Protein AF-X1CX81-F1 (afdb_monomer)

Mean predicted aligned error: 13.83 Å

Nearest PDB structures (foldseek):
  4rod-assembly1_A  TM=8.300E-01  e=5.927E-02  Homo sapiens
  2pk9-assembly1_B  TM=4.198E-01  e=5.323E-02  Saccharomyces cerevisiae
  4krd-assembly1_B  TM=4.961E-01  e=1.191E-01  Saccharomyces cerevisiae S288C
  2pk9-assembly3_D  TM=4.466E-01  e=1.644E-01  Saccharomyces cerevisiae
  2pmi-assembly2_D  TM=3.539E-01  e=8.179E-02  Saccharomyces cerevisiae

Organism: NCBI:txid412755

Secondary structure (DSSP, 8-state):
--------HHHHHHHHHTTSSHHHHHHHHHHHHSTT-TTHHHHHHHHHHHHHHHHHH-HHHHTTS-HHHHHHHHHHHHHHTSTT----HHHHHHHTT--HHHHHHHHHHHHHHHT--PPP-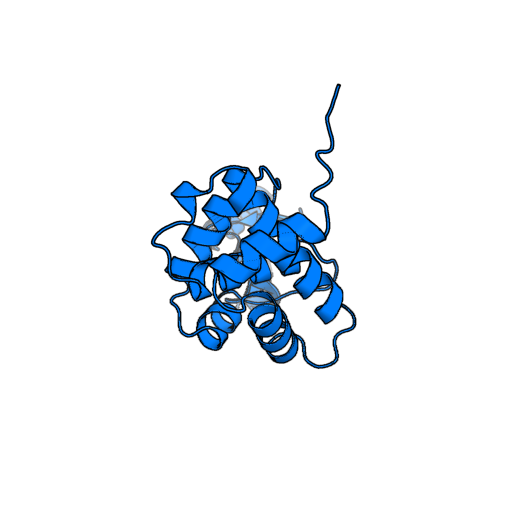--S---EE-TTT--EESSHHHHHHHHHHTT----S-EEEEEE-TTS-EEEEEE-

Sequence (175 aa):
MNGDNKVSGEEVGECLLRLRNPLEKIRETVKILLPGHDAADRVSERAAKLIAKAYEKDRLALVGRKTSGIIASAIYLAARMEEGVSISQAKVAEALGITVVTLRTGARQINEMLGLGIPKFSDRRERYVCPFCGEAFTALDDLQIHLWRKKIKYASTLRVWMFNADGVLVNEEII

InterPro domains:
  IPR013150 Transcription factor TFIIB, cyclin-like domain [PF00382] (41-106)
  IPR023486 Transcription factor TFIIB, conserved site [PS00782] (64-79)
  IPR036915 Cyclin-like superfamily [SSF47954] (40-119)

Radius of gyration: 19.52 Å; Cα contacts (8 Å, |Δi|>4): 225; chains: 1; bounding box: 31×38×60 Å

Foldseek 3Di:
DDPPVPCDPVLLVVLCVVLPNLLVVLLVLLCVQQPPDPCSVQLSVQLSVLSSVLCVLPVPVCPPDDSLLSSLLSSQVSQLPDPPGFGFLVSSCVSSVHDSVSSLVNNVCSCVSVVVVRPRPPPCAQFWAAPPPRDTGRDVVVSVVVCVVVVNDDDQWDFTQGQPPRRDTDTDTDD

pLDDT: mean 73.39, std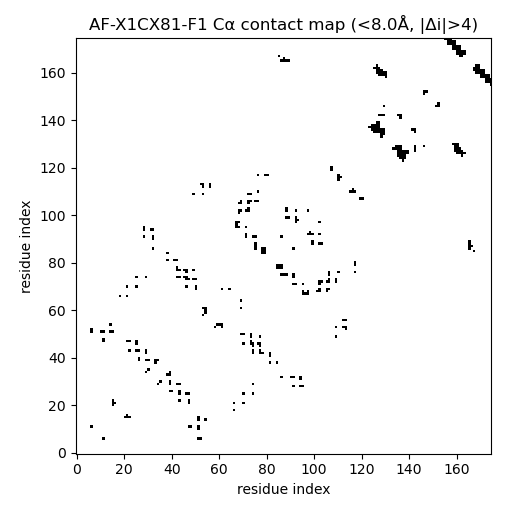 17.22, range [32.34, 95.19]

Solvent-accessible surface area (backbone atoms only — not comparable to full-atom values): 10108 Å² total; per-residue (Å²): 136,84,80,79,77,74,79,48,78,65,60,43,47,57,56,34,60,76,56,66,60,46,64,63,51,40,44,54,52,34,43,72,77,35,69,92,43,88,56,32,64,59,28,32,53,43,14,52,51,49,51,34,55,43,41,72,75,41,49,69,84,55,58,94,56,60,60,53,35,55,49,37,12,25,40,52,54,25,31,69,73,39,86,98,47,83,76,36,61,61,61,45,16,59,78,53,77,51,51,52,65,51,26,49,56,39,31,51,48,51,37,62,73,68,62,67,76,67,75,71,77,68,77,90,37,61,40,35,32,41,86,87,80,66,54,71,20,58,44,69,65,58,46,51,53,51,38,54,74,68,68,55,82,74,63,85,61,48,72,33,47,24,43,48,102,63,67,48,85,40,84,47,76,50,115

Structure (mmCIF, N/CA/C/O backbone):
data_AF-X1CX81-F1
#
_entry.id   AF-X1CX81-F1
#
loop_
_atom_site.group_PDB
_atom_site.id
_atom_site.type_symbol
_atom_site.label_atom_id
_atom_site.label_alt_id
_atom_site.label_comp_id
_atom_site.label_asym_id
_atom_site.label_entity_id
_atom_site.label_seq_id
_atom_site.pdbx_PDB_ins_code
_atom_site.Cartn_x
_atom_site.Cartn_y
_atom_site.Cartn_z
_atom_site.occupancy
_atom_site.B_iso_or_equiv
_atom_site.auth_seq_id
_atom_site.auth_comp_id
_atom_site.auth_asym_id
_atom_site.auth_atom_id
_atom_site.pdbx_PDB_model_num
ATOM 1 N N . MET A 1 1 ? -9.149 21.796 -20.596 1.00 33.12 1 MET A N 1
ATOM 2 C CA . MET A 1 1 ? -9.137 20.610 -21.477 1.00 33.12 1 MET A CA 1
ATOM 3 C C . MET A 1 1 ? -8.396 19.507 -20.732 1.00 33.12 1 MET A C 1
ATOM 5 O O . MET A 1 1 ? -7.190 19.396 -20.879 1.00 33.12 1 MET A O 1
ATOM 9 N N . ASN A 1 2 ? -9.080 18.781 -19.843 1.00 32.34 2 ASN A N 1
ATOM 10 C CA . ASN A 1 2 ? -8.468 17.672 -19.109 1.00 32.34 2 ASN A CA 1
ATOM 11 C C . ASN A 1 2 ? -8.749 16.396 -19.893 1.00 32.34 2 ASN A C 1
ATOM 13 O O . ASN A 1 2 ? -9.877 15.914 -19.914 1.00 32.34 2 ASN A O 1
ATOM 17 N N . GLY A 1 3 ? -7.731 15.923 -20.607 1.00 35.69 3 GLY A N 1
ATOM 18 C CA . GLY A 1 3 ? -7.760 14.625 -21.258 1.00 35.69 3 GLY A CA 1
ATOM 19 C C . GLY A 1 3 ? -7.667 13.540 -20.196 1.00 35.69 3 GLY A C 1
ATOM 20 O O . GLY A 1 3 ? -6.570 13.191 -19.765 1.00 35.69 3 GLY A O 1
ATOM 21 N N . ASP A 1 4 ? -8.816 13.014 -19.780 1.00 40.69 4 ASP A N 1
ATOM 22 C CA . ASP A 1 4 ? -8.906 11.671 -19.222 1.00 40.69 4 ASP A CA 1
ATOM 23 C C . ASP A 1 4 ? -8.431 10.696 -20.302 1.00 40.69 4 ASP A C 1
ATOM 25 O O . ASP A 1 4 ? -9.207 10.228 -21.137 1.00 40.69 4 ASP A O 1
ATOM 29 N N . ASN A 1 5 ? -7.119 10.447 -20.329 1.00 44.50 5 ASN A N 1
ATOM 30 C CA . ASN A 1 5 ? -6.526 9.449 -21.201 1.00 44.50 5 ASN A CA 1
ATOM 31 C C . ASN A 1 5 ? -6.993 8.084 -20.689 1.00 44.50 5 ASN A C 1
ATOM 33 O O . ASN A 1 5 ? -6.506 7.548 -19.687 1.00 44.50 5 ASN A O 1
ATOM 37 N N . LYS A 1 6 ? -8.066 7.599 -21.308 1.00 42.38 6 LYS A N 1
ATOM 38 C CA . LYS A 1 6 ? -8.737 6.352 -20.977 1.00 42.38 6 LYS A CA 1
ATOM 39 C C . LYS A 1 6 ? -7.829 5.228 -21.460 1.00 42.38 6 LYS A C 1
ATOM 41 O O . LYS A 1 6 ? -7.905 4.835 -22.615 1.00 42.38 6 LYS A O 1
ATOM 46 N N . VAL A 1 7 ? -6.962 4.748 -20.573 1.00 49.56 7 VAL A N 1
ATOM 47 C CA . VAL A 1 7 ? -6.168 3.543 -20.819 1.00 49.56 7 VAL A CA 1
ATOM 48 C C . VAL A 1 7 ? -7.118 2.416 -21.201 1.00 49.56 7 VAL A C 1
ATOM 50 O O . VAL A 1 7 ? -7.980 2.030 -20.401 1.00 49.56 7 VAL A O 1
ATOM 53 N N . SER A 1 8 ? -7.010 1.944 -22.437 1.00 49.94 8 SER A N 1
ATOM 54 C CA . SER A 1 8 ? -7.869 0.889 -22.958 1.00 49.94 8 SER A CA 1
ATOM 55 C C . SER A 1 8 ? -7.472 -0.460 -22.346 1.00 49.94 8 SER A C 1
ATOM 57 O O . SER A 1 8 ? -6.325 -0.678 -21.954 1.00 49.94 8 SER A O 1
ATOM 59 N N . GLY A 1 9 ? -8.422 -1.392 -22.216 1.00 52.66 9 GLY A N 1
ATOM 60 C CA . GLY A 1 9 ? -8.166 -2.701 -21.595 1.00 52.66 9 GLY A CA 1
ATOM 61 C C . GLY A 1 9 ? -7.074 -3.529 -22.293 1.00 52.66 9 GLY A C 1
ATOM 62 O O . GLY A 1 9 ? -6.458 -4.383 -21.657 1.00 52.66 9 GLY A O 1
ATOM 63 N N . GLU A 1 10 ? -6.798 -3.245 -23.567 1.00 51.06 10 GLU A N 1
ATOM 64 C CA . GLU A 1 10 ? -5.773 -3.909 -24.382 1.00 51.06 10 GLU A CA 1
ATOM 65 C C . GLU A 1 10 ? -4.350 -3.425 -24.034 1.00 51.06 10 GLU A C 1
ATOM 67 O O . GLU A 1 10 ? -3.438 -4.244 -23.900 1.00 51.06 10 GLU A O 1
ATOM 72 N N . GLU A 1 11 ? -4.166 -2.129 -23.757 1.00 51.66 11 GLU A N 1
ATOM 73 C CA . GLU A 1 11 ? -2.877 -1.529 -23.356 1.00 51.66 11 GLU A CA 1
ATOM 74 C C . GLU A 1 11 ? -2.438 -1.975 -21.950 1.00 51.66 11 GLU A C 1
ATOM 76 O O . GLU A 1 11 ? -1.257 -2.255 -21.699 1.00 51.66 11 GLU A O 1
ATOM 81 N N . VAL A 1 12 ? -3.411 -2.142 -21.043 1.00 55.34 12 VAL A N 1
ATOM 82 C CA . VAL A 1 12 ? -3.205 -2.763 -19.723 1.00 55.34 12 VAL A CA 1
ATOM 83 C C . VAL A 1 12 ? -2.678 -4.192 -19.887 1.00 55.34 12 VAL A C 1
ATOM 85 O O . VAL A 1 12 ? -1.746 -4.594 -19.188 1.00 55.34 12 VAL A O 1
ATOM 88 N N . GLY A 1 13 ? -3.240 -4.952 -20.831 1.00 51.88 13 GLY A N 1
ATOM 89 C CA . GLY A 1 13 ? -2.825 -6.318 -21.139 1.00 51.88 13 GLY A CA 1
ATOM 90 C C . GLY A 1 13 ? -1.372 -6.401 -21.607 1.00 51.88 13 GLY A C 1
ATOM 91 O O . GLY A 1 13 ? -0.595 -7.183 -21.057 1.00 51.88 13 GLY A O 1
ATOM 92 N N . GLU A 1 14 ? -0.964 -5.558 -22.557 1.00 54.31 14 GLU A N 1
ATOM 93 C CA . GLU A 1 14 ? 0.398 -5.573 -23.107 1.00 54.31 14 GLU A CA 1
ATOM 94 C C . GLU A 1 14 ? 1.465 -5.163 -22.070 1.00 54.31 14 GLU A C 1
ATOM 96 O O . GLU A 1 14 ? 2.526 -5.793 -21.970 1.00 54.31 14 GLU A O 1
ATOM 101 N N . CYS A 1 15 ? 1.173 -4.164 -21.227 1.00 55.59 15 CYS A N 1
ATOM 102 C CA . CYS A 1 15 ? 2.050 -3.766 -20.118 1.00 55.59 15 CYS A CA 1
ATOM 103 C C . CYS A 1 15 ? 2.259 -4.898 -19.106 1.00 55.59 15 CYS A C 1
ATOM 105 O O . CYS A 1 15 ? 3.375 -5.132 -18.630 1.00 55.59 15 CYS A O 1
ATOM 107 N N . LEU A 1 16 ? 1.188 -5.619 -18.781 1.00 55.78 16 LEU A N 1
ATOM 108 C CA . LEU A 1 16 ? 1.211 -6.687 -17.789 1.00 55.78 16 LEU A CA 1
ATOM 109 C C . LEU A 1 16 ? 1.849 -7.967 -18.355 1.00 55.78 16 LEU A C 1
ATOM 111 O O . LEU A 1 16 ? 2.582 -8.648 -17.638 1.00 55.78 16 LEU A O 1
ATOM 115 N N . LEU A 1 17 ? 1.711 -8.243 -19.655 1.00 50.88 17 LEU A N 1
ATOM 116 C CA . LEU A 1 17 ? 2.429 -9.329 -20.337 1.00 50.88 17 LEU A CA 1
ATOM 117 C C . LEU A 1 17 ? 3.957 -9.157 -20.267 1.00 50.88 17 LEU A C 1
ATOM 119 O O . LEU A 1 17 ? 4.676 -10.131 -20.037 1.00 50.88 17 LEU A O 1
ATOM 123 N N . ARG A 1 18 ? 4.464 -7.918 -20.353 1.00 55.19 18 ARG A N 1
ATOM 124 C CA . ARG A 1 18 ? 5.903 -7.611 -20.204 1.00 55.19 18 ARG A CA 1
ATOM 125 C C . ARG A 1 18 ? 6.432 -7.797 -18.775 1.00 55.19 18 ARG A C 1
ATOM 127 O O . ARG A 1 18 ? 7.638 -7.933 -18.589 1.00 55.19 18 ARG A O 1
ATOM 134 N N . LEU A 1 19 ? 5.550 -7.837 -17.775 1.00 57.62 19 LEU A N 1
ATOM 135 C CA . LEU A 1 19 ? 5.891 -7.997 -16.355 1.00 57.62 19 LEU A CA 1
ATOM 136 C C . LEU A 1 19 ? 5.798 -9.449 -15.845 1.00 57.62 19 LEU A C 1
ATOM 138 O O . LEU A 1 19 ? 6.012 -9.676 -14.657 1.00 57.62 19 LEU A O 1
ATOM 142 N N . ARG A 1 20 ? 5.561 -10.436 -16.724 1.00 53.81 20 ARG A N 1
ATOM 143 C CA . ARG A 1 20 ? 5.397 -11.868 -16.388 1.00 53.81 20 ARG A CA 1
ATOM 144 C C . ARG A 1 20 ? 4.263 -12.103 -15.374 1.00 53.81 20 ARG A C 1
ATOM 146 O O . ARG A 1 20 ? 4.472 -12.205 -14.171 1.00 53.81 20 ARG A O 1
ATOM 153 N N . ASN A 1 21 ? 3.046 -12.212 -15.899 1.00 62.66 21 ASN A N 1
ATOM 154 C CA . ASN A 1 21 ? 1.816 -12.559 -15.173 1.00 62.66 21 ASN A CA 1
ATOM 155 C C . ASN A 1 21 ? 1.520 -11.783 -13.856 1.00 62.66 21 ASN A C 1
ATOM 157 O O . ASN A 1 21 ? 1.196 -12.379 -12.826 1.00 62.66 21 ASN A O 1
ATOM 161 N N . PRO A 1 22 ? 1.596 -10.444 -13.853 1.00 70.12 22 PRO A N 1
ATOM 162 C CA . PRO A 1 22 ? 1.268 -9.641 -12.681 1.00 70.12 22 PRO A CA 1
ATOM 163 C C . PRO A 1 22 ? -0.233 -9.646 -12.354 1.00 70.12 22 PRO A C 1
ATOM 165 O O . PRO A 1 22 ? -0.562 -9.496 -11.188 1.00 70.12 22 PRO A O 1
ATOM 168 N N . LEU A 1 23 ? -1.145 -9.849 -13.319 1.00 79.44 23 LEU A N 1
ATOM 169 C CA . LEU A 1 23 ? -2.596 -9.852 -13.057 1.00 79.44 23 LEU A CA 1
ATOM 170 C C . LEU A 1 23 ? -3.028 -11.003 -12.156 1.00 79.44 23 LEU A C 1
ATOM 172 O O . LEU A 1 23 ? -3.679 -10.770 -11.138 1.00 79.44 23 LEU A O 1
ATOM 176 N N . GLU A 1 24 ? -2.648 -12.232 -12.505 1.00 85.56 24 GLU A N 1
ATOM 177 C CA . GLU A 1 24 ? -2.997 -13.390 -11.684 1.00 85.56 24 GLU A CA 1
ATOM 178 C C . GLU A 1 24 ? -2.305 -13.300 -10.328 1.00 85.56 24 GLU A C 1
ATOM 180 O O . GLU A 1 24 ? -2.933 -13.551 -9.301 1.00 85.56 24 GLU A O 1
ATOM 185 N N . LYS A 1 25 ? -1.052 -12.821 -10.293 1.00 88.56 25 LYS A N 1
ATOM 186 C CA . LYS A 1 25 ? -0.343 -12.618 -9.028 1.00 88.56 25 LYS A CA 1
ATOM 187 C C . LYS A 1 25 ? -0.997 -11.552 -8.148 1.00 88.56 25 LYS A C 1
ATOM 189 O O . LYS A 1 25 ? -1.065 -11.744 -6.936 1.00 88.56 25 LYS A O 1
ATOM 194 N N . ILE A 1 26 ? -1.503 -10.458 -8.723 1.00 92.69 26 ILE A N 1
ATOM 195 C CA . ILE A 1 26 ? -2.280 -9.447 -7.993 1.00 92.69 26 ILE A CA 1
ATOM 196 C C . ILE A 1 26 ? -3.530 -10.092 -7.400 1.00 92.69 26 ILE A C 1
ATOM 198 O O . ILE A 1 26 ? -3.729 -10.004 -6.193 1.00 92.69 26 ILE A O 1
ATOM 202 N N . ARG A 1 27 ? -4.332 -10.780 -8.222 1.00 92.19 27 ARG A N 1
ATOM 203 C CA . ARG A 1 27 ? -5.585 -11.418 -7.788 1.00 92.19 27 ARG A CA 1
ATOM 204 C C . ARG A 1 27 ? -5.356 -12.440 -6.679 1.00 92.19 27 ARG A C 1
ATOM 206 O O . ARG A 1 27 ? -6.061 -12.417 -5.677 1.00 92.19 27 ARG A O 1
ATOM 213 N N . GLU A 1 28 ? -4.365 -13.313 -6.837 1.00 92.69 28 GLU A N 1
ATOM 214 C CA . GLU A 1 28 ? -3.994 -14.311 -5.830 1.00 92.69 28 GLU A CA 1
ATOM 215 C C . GLU A 1 28 ? -3.579 -13.638 -4.516 1.00 92.69 28 GLU A C 1
ATOM 217 O O . GLU A 1 28 ? -4.086 -13.980 -3.449 1.00 92.69 28 GLU A O 1
ATOM 222 N N . THR A 1 29 ? -2.716 -12.622 -4.595 1.00 93.44 29 THR A N 1
ATOM 223 C CA . THR A 1 29 ? -2.234 -11.902 -3.411 1.00 93.44 29 THR A CA 1
ATOM 224 C C . THR A 1 29 ? -3.376 -11.180 -2.697 1.00 93.44 29 THR A C 1
ATOM 226 O O . THR A 1 29 ? -3.486 -11.255 -1.478 1.00 93.44 29 THR A O 1
ATOM 229 N N . VAL A 1 30 ? -4.262 -10.504 -3.433 1.00 94.50 30 VAL A N 1
ATOM 230 C CA . VAL A 1 30 ? -5.401 -9.795 -2.837 1.00 94.50 30 VAL A CA 1
ATOM 231 C C . VAL A 1 30 ? -6.388 -10.770 -2.198 1.00 94.50 30 VAL A C 1
ATOM 233 O O . VAL A 1 30 ? -6.855 -10.494 -1.099 1.00 94.50 30 VAL A O 1
ATOM 236 N N . LYS A 1 31 ? -6.649 -11.934 -2.807 1.00 93.56 31 LYS A N 1
ATOM 237 C CA . LYS A 1 31 ? -7.484 -12.984 -2.195 1.00 93.56 31 LYS A CA 1
ATOM 238 C C . LYS A 1 31 ? -6.917 -13.490 -0.869 1.00 93.56 31 LYS A C 1
ATOM 240 O O . LYS A 1 31 ? -7.688 -13.749 0.049 1.00 93.56 31 LYS A O 1
ATOM 245 N N . ILE A 1 32 ? -5.592 -13.606 -0.756 1.00 92.62 32 ILE A N 1
ATOM 246 C CA . ILE A 1 32 ? -4.922 -13.970 0.503 1.00 92.62 32 ILE A CA 1
ATOM 247 C C . ILE A 1 32 ? -5.077 -12.854 1.546 1.00 92.62 32 ILE A C 1
ATOM 249 O O . ILE A 1 32 ? -5.319 -13.132 2.717 1.00 92.62 32 ILE A O 1
ATOM 253 N N . LEU A 1 33 ? -4.942 -11.591 1.133 1.00 88.25 33 LEU A N 1
ATOM 254 C CA . LEU A 1 33 ? -4.999 -10.437 2.036 1.00 88.25 33 LEU A CA 1
ATOM 255 C C . LEU A 1 33 ? -6.425 -10.080 2.485 1.00 88.25 33 LEU A C 1
ATOM 257 O O . LEU A 1 33 ? -6.594 -9.537 3.575 1.00 88.25 33 LEU A O 1
ATOM 261 N N . LEU A 1 34 ? -7.427 -10.367 1.652 1.00 88.50 34 LEU A N 1
ATOM 262 C CA . LEU A 1 34 ? -8.838 -10.026 1.842 1.00 88.50 34 LEU A CA 1
ATOM 263 C C . LEU A 1 34 ? -9.754 -11.244 1.581 1.00 88.50 34 LEU A C 1
ATOM 265 O O . LEU A 1 34 ? -10.586 -11.214 0.667 1.00 88.50 34 LEU A O 1
ATOM 269 N N . PRO A 1 35 ? -9.620 -12.339 2.348 1.00 88.31 35 PRO A N 1
ATOM 270 C CA . PRO A 1 35 ? -10.384 -13.556 2.105 1.00 88.31 35 PRO A CA 1
ATOM 271 C C . PRO A 1 35 ? -11.882 -13.318 2.339 1.00 88.31 35 PRO A C 1
ATOM 273 O O . PRO A 1 35 ? -12.294 -12.905 3.419 1.00 88.31 35 PRO A O 1
ATOM 276 N N . GLY A 1 36 ? -12.702 -13.579 1.316 1.00 83.94 36 GLY A N 1
ATOM 277 C CA . GLY A 1 36 ? -14.161 -13.420 1.388 1.00 83.94 36 GLY A CA 1
ATOM 278 C C . GLY A 1 36 ? -14.659 -11.969 1.425 1.00 83.94 36 GLY A C 1
ATOM 279 O O . GLY A 1 36 ? -15.850 -11.753 1.628 1.00 83.94 36 GLY A O 1
ATOM 280 N N . HIS A 1 37 ? -13.781 -10.980 1.226 1.00 85.88 37 HIS A N 1
ATOM 281 C CA . HIS A 1 37 ? -14.169 -9.571 1.199 1.00 85.88 37 HIS A CA 1
ATOM 282 C C . HIS A 1 37 ? -14.682 -9.182 -0.192 1.00 85.88 37 HIS A C 1
ATOM 284 O O . HIS A 1 37 ? -14.010 -9.403 -1.200 1.00 85.88 37 HIS A O 1
ATOM 290 N N . ASP A 1 38 ? -15.833 -8.519 -0.248 1.00 87.25 38 ASP A N 1
ATOM 291 C CA . ASP A 1 38 ? -16.454 -8.003 -1.477 1.00 87.25 38 ASP A CA 1
ATOM 292 C C . ASP A 1 38 ? -15.556 -7.027 -2.273 1.00 87.25 38 ASP A C 1
ATOM 294 O O . ASP A 1 38 ? -15.712 -6.865 -3.482 1.00 87.25 38 ASP A O 1
ATOM 298 N N . ALA A 1 39 ? -14.601 -6.373 -1.605 1.00 86.94 39 ALA A N 1
ATOM 299 C CA . ALA A 1 39 ? -13.690 -5.412 -2.210 1.00 86.94 39 ALA A CA 1
ATOM 300 C C . ALA A 1 39 ? -12.480 -6.059 -2.901 1.00 86.94 39 ALA A C 1
ATOM 302 O O . ALA A 1 39 ? -11.747 -5.362 -3.601 1.00 86.94 39 ALA A O 1
ATOM 303 N N . ALA A 1 40 ? -12.252 -7.369 -2.743 1.00 91.38 40 ALA A N 1
ATOM 304 C CA . ALA A 1 40 ? -11.063 -8.042 -3.271 1.00 91.38 40 ALA A CA 1
ATOM 305 C C . ALA A 1 40 ? -10.906 -7.867 -4.796 1.00 91.38 40 ALA A C 1
ATOM 307 O O . ALA A 1 40 ? -9.812 -7.572 -5.289 1.00 91.38 40 ALA A O 1
ATOM 308 N N . ASP A 1 41 ? -12.003 -7.965 -5.549 1.00 91.75 41 ASP A N 1
ATOM 309 C CA . ASP A 1 41 ? -11.978 -7.781 -7.003 1.00 91.75 41 ASP A CA 1
ATOM 310 C C . ASP A 1 41 ? -11.718 -6.317 -7.387 1.00 91.75 41 ASP A C 1
ATOM 312 O O . ASP A 1 41 ? -10.882 -6.045 -8.253 1.00 91.75 41 ASP A O 1
ATOM 316 N N . ARG A 1 42 ? -12.344 -5.363 -6.679 1.00 92.62 42 ARG A N 1
ATOM 317 C CA . ARG A 1 42 ? -12.151 -3.917 -6.901 1.00 92.62 42 ARG A CA 1
ATOM 318 C C . ARG A 1 42 ? -10.710 -3.489 -6.626 1.00 92.62 42 ARG A C 1
ATOM 320 O O . ARG A 1 42 ? -10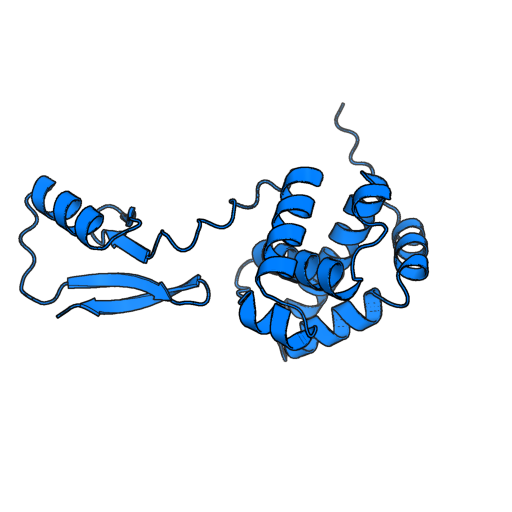.107 -2.785 -7.439 1.00 92.62 42 ARG A O 1
ATOM 327 N N . VAL A 1 43 ? -10.129 -3.963 -5.520 1.00 93.44 43 VAL A N 1
ATOM 328 C CA . VAL A 1 43 ? -8.722 -3.724 -5.161 1.00 93.44 43 VAL A CA 1
ATOM 329 C C . VAL A 1 43 ? -7.795 -4.311 -6.223 1.00 93.44 43 VAL A C 1
ATOM 331 O O . VAL A 1 43 ? -6.866 -3.631 -6.662 1.00 93.44 43 VAL A O 1
ATOM 334 N N . SER A 1 44 ? -8.056 -5.540 -6.677 1.00 94.00 44 SER A N 1
ATOM 335 C CA . SER A 1 44 ? -7.247 -6.203 -7.708 1.00 94.00 44 SER A CA 1
ATOM 336 C C . SER A 1 44 ? -7.261 -5.434 -9.029 1.00 94.00 44 SER A C 1
ATOM 338 O O . SER A 1 44 ? -6.208 -5.158 -9.610 1.00 94.00 44 SER A O 1
ATOM 340 N N . GLU A 1 45 ? -8.449 -5.042 -9.492 1.00 92.44 45 GLU A N 1
ATOM 341 C CA . GLU A 1 45 ? -8.615 -4.283 -10.730 1.00 92.44 45 GLU A CA 1
ATOM 342 C C . GLU A 1 45 ? -7.946 -2.905 -10.632 1.00 92.44 45 GLU A C 1
ATOM 344 O O . GLU A 1 45 ? -7.226 -2.478 -11.540 1.00 92.44 45 GLU A O 1
ATOM 349 N N . ARG A 1 46 ? -8.133 -2.210 -9.506 1.00 94.44 46 ARG A N 1
ATOM 350 C CA . ARG A 1 46 ? -7.521 -0.901 -9.275 1.00 94.44 46 ARG A CA 1
ATOM 351 C C . ARG A 1 46 ? -6.001 -0.991 -9.207 1.00 94.44 46 ARG A C 1
ATOM 353 O O . ARG A 1 46 ? -5.334 -0.162 -9.821 1.00 94.44 46 ARG A O 1
ATOM 360 N N . ALA A 1 47 ? -5.445 -2.001 -8.542 1.00 95.12 47 ALA A N 1
ATOM 361 C CA . ALA A 1 47 ? -4.003 -2.225 -8.499 1.00 95.12 47 ALA A CA 1
ATOM 362 C C . ALA A 1 47 ? -3.425 -2.432 -9.908 1.00 95.12 47 ALA A C 1
ATOM 364 O O . ALA A 1 47 ? -2.435 -1.793 -10.265 1.00 95.12 47 ALA A O 1
ATOM 365 N N . ALA A 1 48 ? -4.076 -3.247 -10.742 1.00 91.56 48 ALA A N 1
ATOM 366 C CA . ALA A 1 48 ? -3.668 -3.441 -12.133 1.00 91.56 48 ALA A CA 1
ATOM 367 C C . ALA A 1 48 ? -3.682 -2.126 -12.933 1.00 91.56 48 ALA A C 1
ATOM 369 O O . ALA A 1 48 ? -2.710 -1.810 -13.623 1.00 91.56 48 ALA A O 1
ATOM 370 N N . LYS A 1 49 ? -4.740 -1.316 -12.778 1.00 91.56 49 LYS A N 1
ATOM 371 C CA . LYS A 1 49 ? -4.848 0.010 -13.412 1.00 91.56 49 LYS A CA 1
ATOM 372 C C . LYS A 1 49 ? -3.750 0.969 -12.950 1.00 91.56 49 LYS A C 1
ATOM 374 O O . LYS A 1 49 ? -3.228 1.718 -13.769 1.00 91.56 49 LYS A O 1
ATOM 379 N N . LEU A 1 50 ? -3.382 0.954 -11.666 1.00 93.00 50 LEU A N 1
ATOM 380 C CA . LEU A 1 50 ? -2.286 1.779 -11.146 1.00 93.00 50 LEU A CA 1
ATOM 381 C C . LEU A 1 50 ? -0.947 1.406 -11.789 1.00 93.00 50 LEU A C 1
ATOM 383 O O . LEU A 1 50 ? -0.191 2.295 -12.168 1.00 93.00 50 LEU A O 1
ATOM 387 N N . ILE A 1 51 ? -0.666 0.110 -11.949 1.00 90.81 51 ILE A N 1
ATOM 388 C CA . ILE A 1 51 ? 0.569 -0.359 -12.596 1.00 90.81 51 ILE A CA 1
ATOM 389 C C . ILE A 1 51 ? 0.606 0.068 -14.063 1.00 90.81 51 ILE A C 1
ATOM 391 O O . ILE A 1 51 ? 1.620 0.606 -14.499 1.00 90.81 51 ILE A O 1
ATOM 395 N N . ALA A 1 52 ? -0.488 -0.131 -14.804 1.00 87.62 52 ALA A N 1
ATOM 396 C CA . ALA A 1 52 ? -0.567 0.255 -16.213 1.00 87.62 52 ALA A CA 1
ATOM 397 C C . ALA A 1 52 ? -0.363 1.766 -16.400 1.00 87.62 52 ALA A C 1
ATOM 399 O O . ALA A 1 52 ? 0.536 2.181 -17.126 1.00 87.62 52 ALA A O 1
ATOM 400 N N . LYS A 1 53 ? -1.094 2.589 -15.636 1.00 89.50 53 LYS A N 1
ATOM 401 C CA . LYS A 1 53 ? -0.945 4.052 -15.669 1.00 89.50 53 LYS A CA 1
ATOM 402 C C . LYS A 1 53 ? 0.468 4.507 -15.304 1.00 89.50 53 LYS A C 1
ATOM 404 O O . LYS A 1 53 ? 0.986 5.448 -15.898 1.00 89.50 53 LYS A O 1
ATOM 409 N N . ALA A 1 54 ? 1.096 3.868 -14.315 1.00 88.81 54 ALA A N 1
ATOM 410 C CA . ALA A 1 54 ? 2.470 4.189 -13.935 1.00 88.81 54 ALA A CA 1
ATOM 411 C C . ALA A 1 54 ? 3.454 3.840 -15.062 1.00 88.81 54 ALA A C 1
ATOM 413 O O . ALA A 1 54 ? 4.368 4.611 -15.339 1.00 88.81 54 ALA A O 1
ATOM 414 N N . TYR A 1 55 ? 3.236 2.717 -15.747 1.00 84.75 55 TYR A N 1
ATOM 415 C CA . TYR A 1 55 ? 4.068 2.284 -16.866 1.00 84.75 55 TYR A CA 1
ATOM 416 C C . TYR A 1 55 ? 3.954 3.197 -18.086 1.00 84.75 55 TYR A C 1
ATOM 418 O O . TYR A 1 55 ? 4.962 3.497 -18.720 1.00 84.75 55 TYR A O 1
ATOM 426 N N . GLU A 1 56 ? 2.747 3.656 -18.403 1.00 85.50 56 GLU A N 1
ATOM 427 C CA . GLU A 1 56 ? 2.519 4.623 -19.479 1.00 85.50 56 GLU A CA 1
ATOM 428 C C . GLU A 1 56 ? 3.150 5.975 -19.185 1.00 85.50 56 GLU A C 1
ATOM 430 O O . GLU A 1 56 ? 3.719 6.603 -20.075 1.00 85.50 56 GLU A O 1
ATOM 435 N N . LYS A 1 57 ? 3.058 6.424 -17.929 1.00 86.12 57 LYS A N 1
ATOM 436 C CA . LYS A 1 57 ? 3.587 7.724 -17.532 1.00 86.12 57 LYS A CA 1
ATOM 437 C C . LYS A 1 57 ? 5.111 7.744 -17.501 1.00 86.12 57 LYS A C 1
ATOM 439 O O . LYS A 1 57 ? 5.709 8.713 -17.958 1.00 86.12 57 LYS A O 1
ATOM 444 N N . ASP A 1 58 ? 5.730 6.702 -16.951 1.00 82.69 58 ASP A N 1
ATOM 445 C CA . ASP A 1 58 ? 7.183 6.565 -16.918 1.00 82.69 58 ASP A CA 1
ATOM 446 C C . ASP A 1 58 ? 7.600 5.090 -16.883 1.00 82.69 58 ASP A 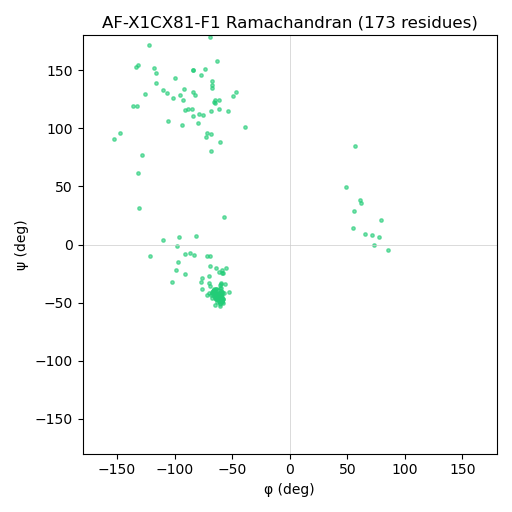C 1
ATOM 448 O O . ASP A 1 58 ? 7.784 4.459 -15.835 1.00 82.69 58 ASP A O 1
ATOM 452 N N . ARG A 1 59 ? 7.792 4.540 -18.083 1.00 76.06 59 ARG A N 1
ATOM 453 C CA . ARG A 1 59 ? 8.243 3.163 -18.281 1.00 76.06 59 ARG A CA 1
ATOM 454 C C . ARG A 1 59 ? 9.593 2.899 -17.613 1.00 76.06 59 ARG A C 1
ATOM 456 O O . ARG A 1 59 ? 9.78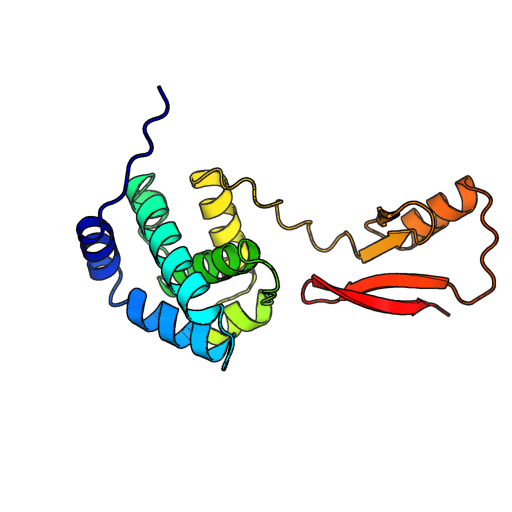3 1.832 -17.032 1.00 76.06 59 ARG A O 1
ATOM 463 N N . LEU A 1 60 ? 10.532 3.843 -17.693 1.00 74.31 60 LEU A N 1
ATOM 464 C CA . LEU A 1 60 ? 11.897 3.661 -17.193 1.00 74.31 60 LEU A CA 1
ATOM 465 C C . LEU A 1 60 ? 11.938 3.623 -15.665 1.00 74.31 60 LEU A C 1
ATOM 467 O O . LEU A 1 60 ? 12.708 2.846 -15.105 1.00 74.31 60 LEU A O 1
ATOM 471 N N . ALA A 1 61 ? 11.061 4.366 -14.988 1.00 70.75 61 ALA A N 1
ATOM 472 C CA . ALA A 1 61 ? 10.958 4.337 -13.530 1.00 70.75 61 ALA A CA 1
ATOM 473 C C . ALA A 1 61 ? 10.578 2.958 -12.959 1.00 70.75 61 ALA A C 1
ATOM 475 O O . ALA A 1 61 ? 10.880 2.668 -11.792 1.00 70.75 61 ALA A O 1
ATOM 476 N N . LEU A 1 62 ? 9.925 2.107 -13.758 1.00 69.38 62 LEU A N 1
ATOM 477 C CA . LEU A 1 62 ? 9.515 0.752 -13.374 1.00 69.38 62 LEU A CA 1
ATOM 478 C C . LEU A 1 62 ? 10.479 -0.340 -13.865 1.00 69.38 62 LEU A C 1
ATOM 480 O O . LEU A 1 62 ? 10.521 -1.425 -13.281 1.00 69.38 62 LEU A O 1
ATOM 484 N N . VAL A 1 63 ? 11.270 -0.068 -14.905 1.00 65.31 63 VAL A N 1
ATOM 485 C CA . VAL A 1 63 ? 12.255 -1.009 -15.460 1.00 65.31 63 VAL A CA 1
ATOM 486 C C . VAL A 1 63 ? 13.395 -1.241 -14.457 1.00 65.31 63 VAL A C 1
ATOM 488 O O . VAL A 1 63 ? 13.904 -0.316 -13.834 1.00 65.31 63 VAL A O 1
ATOM 491 N N . GLY A 1 64 ? 13.783 -2.507 -14.261 1.00 63.97 64 GLY A N 1
ATOM 492 C CA . GLY A 1 64 ? 14.832 -2.909 -13.310 1.00 63.97 64 GLY A CA 1
ATOM 493 C C . GLY A 1 64 ? 14.358 -3.118 -11.865 1.00 63.97 64 GLY A C 1
ATOM 494 O O . GLY A 1 64 ? 15.126 -3.593 -11.028 1.00 63.97 64 GLY A O 1
ATOM 495 N N . ARG A 1 65 ? 13.088 -2.831 -11.551 1.00 72.81 65 ARG A N 1
ATOM 496 C CA . ARG A 1 65 ? 12.510 -3.149 -10.239 1.00 72.81 65 ARG A CA 1
ATOM 497 C C . ARG A 1 65 ? 12.023 -4.587 -10.172 1.00 72.81 65 ARG A C 1
ATOM 499 O O . ARG A 1 65 ? 11.536 -5.146 -11.150 1.00 72.81 65 ARG A O 1
ATOM 506 N N . LYS A 1 66 ? 12.064 -5.161 -8.966 1.00 80.50 66 LYS A N 1
ATOM 507 C CA . LYS A 1 66 ? 11.393 -6.436 -8.687 1.00 80.50 66 LYS A CA 1
ATOM 508 C C . LYS A 1 66 ? 9.888 -6.276 -8.914 1.00 80.50 66 LYS A C 1
ATOM 510 O O . LYS A 1 66 ? 9.263 -5.433 -8.268 1.00 80.50 66 LYS A O 1
ATOM 515 N N . THR A 1 67 ? 9.310 -7.122 -9.767 1.00 86.94 67 THR A N 1
ATOM 516 C CA . THR A 1 67 ? 7.869 -7.144 -10.074 1.00 86.94 67 THR A CA 1
ATOM 517 C C . THR A 1 67 ? 7.016 -7.228 -8.807 1.00 86.94 67 THR A C 1
ATOM 519 O O . THR A 1 67 ? 6.036 -6.501 -8.674 1.00 86.94 67 THR A O 1
ATOM 522 N N . SER A 1 68 ? 7.431 -8.039 -7.830 1.00 89.50 68 SER A N 1
ATOM 523 C CA . SER A 1 68 ? 6.769 -8.153 -6.525 1.00 89.50 68 SER A CA 1
ATOM 524 C C . SER A 1 68 ? 6.717 -6.829 -5.756 1.00 89.50 68 SER A C 1
ATOM 526 O O . SER A 1 68 ? 5.717 -6.546 -5.107 1.00 89.50 68 SER A O 1
ATOM 528 N N . GLY A 1 69 ? 7.738 -5.976 -5.881 1.00 90.38 69 GLY A N 1
ATOM 529 C CA . GLY A 1 69 ? 7.741 -4.630 -5.303 1.00 90.38 69 GLY A CA 1
ATOM 530 C C . GLY A 1 69 ? 6.685 -3.721 -5.929 1.00 90.38 69 GLY A C 1
ATOM 531 O O . GLY A 1 69 ? 5.949 -3.056 -5.209 1.00 90.38 69 GLY A O 1
ATOM 532 N N . ILE A 1 70 ? 6.572 -3.737 -7.261 1.00 91.12 70 ILE A N 1
ATOM 533 C CA . ILE A 1 70 ? 5.565 -2.954 -7.994 1.00 91.12 70 ILE A CA 1
ATOM 534 C C . ILE A 1 70 ? 4.151 -3.425 -7.625 1.00 91.12 70 ILE A C 1
ATOM 536 O O . ILE A 1 70 ? 3.298 -2.601 -7.295 1.00 91.12 70 ILE A O 1
ATOM 540 N N . ILE A 1 71 ? 3.925 -4.743 -7.625 1.00 93.38 71 ILE A N 1
ATOM 541 C CA . ILE A 1 71 ? 2.645 -5.357 -7.249 1.00 93.38 71 ILE A CA 1
ATOM 542 C C . ILE A 1 71 ? 2.262 -4.971 -5.816 1.00 93.38 71 ILE A C 1
ATOM 544 O O . ILE A 1 71 ? 1.155 -4.489 -5.594 1.00 93.38 71 ILE A O 1
ATOM 548 N N . ALA A 1 72 ? 3.182 -5.114 -4.858 1.00 94.06 72 ALA A N 1
ATOM 549 C CA . ALA A 1 72 ? 2.937 -4.780 -3.457 1.00 94.06 72 ALA A CA 1
ATOM 550 C C . ALA A 1 72 ? 2.525 -3.317 -3.277 1.00 94.06 72 ALA A C 1
ATOM 552 O O . ALA A 1 72 ? 1.551 -3.012 -2.590 1.00 94.06 72 ALA A O 1
ATOM 553 N N . SER A 1 73 ? 3.261 -2.407 -3.918 1.00 93.88 73 SER A N 1
ATOM 554 C CA . SER A 1 73 ? 2.976 -0.979 -3.873 1.00 93.88 73 SER A CA 1
ATOM 555 C C . SER A 1 73 ? 1.604 -0.655 -4.462 1.00 93.88 73 SER A C 1
ATOM 557 O O . SER A 1 73 ? 0.849 0.103 -3.857 1.00 93.88 73 SER A O 1
ATOM 559 N N . ALA A 1 74 ? 1.264 -1.243 -5.609 1.00 95.19 74 ALA A N 1
ATOM 560 C CA . ALA A 1 74 ? -0.013 -1.006 -6.270 1.00 95.19 74 ALA A CA 1
ATOM 561 C C . ALA A 1 74 ? -1.202 -1.574 -5.484 1.00 95.19 74 ALA A C 1
ATOM 563 O O . ALA A 1 74 ? -2.194 -0.869 -5.323 1.00 95.19 74 ALA A O 1
ATOM 564 N N . ILE A 1 75 ? -1.095 -2.798 -4.949 1.00 95.19 75 ILE A N 1
ATOM 565 C CA . ILE A 1 75 ? -2.128 -3.407 -4.092 1.00 95.19 75 ILE A CA 1
ATOM 566 C C . ILE A 1 75 ? -2.371 -2.539 -2.864 1.00 95.19 75 ILE A C 1
ATOM 568 O O . ILE A 1 75 ? -3.513 -2.218 -2.546 1.00 95.19 75 ILE A O 1
ATOM 572 N N . TYR A 1 76 ? -1.297 -2.125 -2.191 1.00 93.06 76 TYR A N 1
ATOM 573 C CA . TYR A 1 76 ? -1.411 -1.322 -0.984 1.00 93.06 76 TYR A CA 1
ATOM 574 C C . TYR A 1 76 ? -2.075 0.038 -1.252 1.00 93.06 76 TYR A C 1
ATOM 576 O O . TYR A 1 76 ? -2.958 0.454 -0.504 1.00 93.06 76 TYR A O 1
ATOM 584 N N . LEU A 1 77 ? -1.692 0.728 -2.334 1.00 92.69 77 LEU A N 1
ATOM 585 C CA . LEU A 1 77 ? -2.336 1.986 -2.723 1.00 92.69 77 LEU A CA 1
ATOM 586 C C . LEU A 1 77 ? -3.801 1.778 -3.114 1.00 92.69 77 LEU A C 1
ATOM 588 O O . LEU A 1 77 ? -4.649 2.545 -2.673 1.00 92.69 77 LEU A O 1
ATOM 592 N N . ALA A 1 78 ? -4.101 0.740 -3.896 1.00 94.25 78 ALA A N 1
ATOM 593 C CA . ALA A 1 78 ? -5.463 0.419 -4.306 1.00 94.25 78 ALA A CA 1
ATOM 594 C C . ALA A 1 78 ? -6.371 0.161 -3.099 1.00 94.25 78 ALA A C 1
ATOM 596 O O . ALA A 1 78 ? -7.454 0.733 -3.034 1.00 94.25 78 ALA A O 1
ATOM 597 N N . ALA A 1 79 ? -5.900 -0.622 -2.126 1.00 87.56 79 ALA A N 1
ATOM 598 C CA . ALA A 1 79 ? -6.612 -0.885 -0.881 1.00 87.56 79 ALA A CA 1
ATOM 599 C C . ALA A 1 79 ? -6.874 0.397 -0.078 1.00 87.56 79 ALA A C 1
ATOM 601 O O . ALA A 1 79 ? -7.986 0.602 0.383 1.00 87.56 79 ALA A O 1
ATOM 602 N N . ARG A 1 80 ? -5.896 1.311 0.020 1.00 84.56 80 ARG A N 1
ATOM 603 C CA . ARG A 1 80 ? -6.081 2.613 0.696 1.00 84.56 80 ARG A CA 1
ATOM 604 C C . ARG A 1 80 ? -7.102 3.534 0.027 1.00 84.56 80 ARG A C 1
ATOM 606 O O . ARG A 1 80 ? -7.543 4.490 0.655 1.00 84.56 80 ARG A O 1
ATOM 613 N N . MET A 1 81 ? -7.404 3.309 -1.248 1.00 84.31 81 MET A N 1
ATOM 614 C CA . MET A 1 81 ? -8.403 4.077 -1.992 1.00 84.31 81 MET A CA 1
ATOM 615 C C . MET A 1 81 ? -9.801 3.448 -1.916 1.00 84.31 81 MET A C 1
ATOM 617 O O . MET A 1 81 ? -10.746 4.032 -2.444 1.00 84.31 81 MET A O 1
ATOM 621 N N . GLU A 1 82 ? -9.933 2.246 -1.359 1.00 83.06 82 GLU A N 1
ATOM 622 C CA . GLU A 1 82 ? -11.220 1.580 -1.170 1.00 83.06 82 GLU A CA 1
ATOM 623 C C . GLU A 1 82 ? -11.734 1.852 0.245 1.00 83.06 82 GLU A C 1
ATOM 625 O O . GLU A 1 82 ? -11.028 1.668 1.237 1.00 83.06 82 GLU A O 1
ATOM 630 N N . GLU A 1 83 ? -12.979 2.306 0.340 1.00 76.31 83 GLU A N 1
ATOM 631 C CA . GLU A 1 83 ? -13.628 2.554 1.622 1.00 76.31 83 GLU A CA 1
ATOM 632 C C . GLU A 1 83 ? -13.872 1.235 2.369 1.00 76.31 83 GLU A C 1
ATOM 634 O O . GLU A 1 83 ? -14.198 0.212 1.766 1.00 76.31 83 GLU A O 1
ATOM 639 N N . GLY A 1 84 ? -13.681 1.245 3.691 1.00 73.06 84 GLY A N 1
ATOM 640 C CA . GLY A 1 84 ? -13.843 0.054 4.530 1.00 73.06 84 GLY A CA 1
ATOM 641 C C . GLY A 1 84 ? -12.729 -0.991 4.391 1.00 73.06 84 GLY A C 1
ATOM 642 O O . GLY A 1 84 ? -12.756 -1.989 5.106 1.00 73.06 84 GLY A O 1
ATOM 643 N N . VAL A 1 85 ? -11.725 -0.763 3.536 1.00 76.12 85 VAL A N 1
ATOM 644 C CA . VAL A 1 85 ? -10.593 -1.677 3.350 1.00 76.12 85 VAL A CA 1
ATOM 645 C C . VAL A 1 85 ? -9.364 -1.160 4.092 1.00 76.12 85 VAL A C 1
ATOM 647 O O . VAL A 1 85 ? -8.891 -0.047 3.869 1.00 76.12 85 VAL A O 1
ATOM 650 N N . SER A 1 86 ? -8.785 -2.008 4.943 1.00 75.25 86 SER A N 1
ATOM 651 C CA . SER A 1 86 ? -7.497 -1.747 5.585 1.00 75.25 86 SER A CA 1
ATOM 652 C C . SER A 1 86 ? -6.591 -2.966 5.470 1.00 75.25 86 SER A C 1
ATOM 654 O O . SER A 1 86 ? -6.914 -4.049 5.956 1.00 75.25 86 SER A O 1
ATOM 656 N N . ILE A 1 87 ? -5.443 -2.792 4.811 1.00 77.44 87 ILE A N 1
ATOM 657 C CA . ILE A 1 87 ? -4.408 -3.821 4.688 1.00 77.44 87 ILE A CA 1
ATOM 658 C C . ILE A 1 87 ? -3.094 -3.233 5.179 1.00 77.44 87 ILE A C 1
ATOM 660 O O . ILE A 1 87 ? -2.676 -2.164 4.730 1.00 77.44 87 ILE A O 1
ATOM 664 N N . SER A 1 88 ? -2.404 -3.942 6.070 1.00 79.88 88 SER A N 1
ATOM 665 C CA . SER A 1 88 ? -1.123 -3.468 6.577 1.00 79.88 88 SER A CA 1
ATOM 666 C C . SER A 1 88 ? 0.014 -3.685 5.581 1.00 79.88 88 SER A C 1
ATOM 668 O O . SER A 1 88 ? 0.060 -4.679 4.855 1.00 79.88 88 SER A O 1
ATOM 670 N N . GLN A 1 89 ? 0.983 -2.762 5.567 1.00 82.00 89 GLN A N 1
ATOM 671 C CA . GLN A 1 89 ? 2.170 -2.890 4.710 1.00 82.00 89 GLN A CA 1
ATOM 672 C C . GLN A 1 89 ? 2.962 -4.164 5.027 1.00 82.00 89 GLN A C 1
ATOM 674 O O . GLN A 1 89 ? 3.558 -4.741 4.123 1.00 82.00 89 GLN A O 1
ATOM 679 N N . ALA A 1 90 ? 2.978 -4.588 6.297 1.00 81.69 90 ALA A N 1
ATOM 680 C CA . ALA A 1 90 ? 3.667 -5.795 6.736 1.00 81.69 90 ALA A CA 1
ATOM 681 C C . ALA A 1 90 ? 3.062 -7.045 6.085 1.00 81.69 90 ALA A C 1
ATOM 683 O O . ALA A 1 90 ? 3.797 -7.794 5.448 1.00 81.69 90 ALA A O 1
ATOM 684 N N . LYS A 1 91 ? 1.730 -7.196 6.132 1.00 83.00 91 LYS A N 1
ATOM 685 C CA . LYS A 1 91 ? 1.024 -8.319 5.495 1.00 83.00 91 LYS A CA 1
ATOM 686 C C . LYS A 1 91 ? 1.253 -8.370 3.987 1.00 83.00 91 LYS A C 1
ATOM 688 O O . LYS A 1 91 ? 1.510 -9.434 3.433 1.00 83.00 91 LYS A O 1
ATOM 693 N N . VAL A 1 92 ? 1.207 -7.220 3.308 1.00 89.50 92 VAL A N 1
ATOM 694 C CA . VAL A 1 92 ? 1.470 -7.172 1.857 1.00 89.50 92 VAL A CA 1
ATOM 695 C C . VAL A 1 92 ? 2.924 -7.533 1.539 1.00 89.50 92 VAL A C 1
ATOM 697 O O . VAL A 1 92 ? 3.186 -8.256 0.579 1.00 89.50 92 VAL A O 1
ATOM 700 N N . ALA A 1 93 ? 3.876 -7.029 2.327 1.00 88.31 93 ALA A N 1
ATOM 701 C CA . ALA A 1 93 ? 5.294 -7.301 2.130 1.00 88.31 93 ALA A CA 1
ATOM 702 C C . ALA A 1 93 ? 5.627 -8.787 2.348 1.00 88.31 93 ALA A C 1
ATOM 704 O O . ALA A 1 93 ? 6.344 -9.372 1.537 1.00 88.31 93 ALA A O 1
ATOM 705 N N . GLU A 1 94 ? 5.052 -9.394 3.387 1.00 87.94 94 GLU A N 1
ATOM 706 C CA . GLU A 1 94 ? 5.152 -10.822 3.688 1.00 87.94 94 GLU A CA 1
ATOM 707 C C . GLU A 1 94 ? 4.587 -11.680 2.548 1.00 87.94 94 GLU A C 1
ATOM 709 O O . GLU A 1 94 ? 5.304 -12.523 2.009 1.00 87.94 94 GLU A O 1
ATOM 714 N N . ALA A 1 95 ? 3.358 -11.398 2.097 1.00 92.44 95 ALA A N 1
ATOM 715 C CA . ALA A 1 95 ? 2.690 -12.158 1.035 1.00 92.44 95 ALA A CA 1
ATOM 716 C C . ALA A 1 95 ? 3.462 -12.175 -0.300 1.00 92.44 95 ALA A C 1
ATOM 718 O O . ALA A 1 95 ? 3.296 -13.084 -1.115 1.00 92.44 95 ALA A O 1
ATOM 719 N N . LEU A 1 96 ? 4.312 -11.171 -0.538 1.00 92.25 96 LEU A N 1
ATOM 720 C CA . LEU A 1 96 ? 5.100 -11.021 -1.765 1.00 92.25 96 LEU A CA 1
ATOM 721 C C . LEU A 1 96 ? 6.605 -11.245 -1.564 1.00 92.25 96 LEU A C 1
ATOM 723 O O . LEU A 1 96 ? 7.372 -11.076 -2.519 1.00 92.25 96 LEU A O 1
ATOM 727 N N . GLY A 1 97 ? 7.036 -11.624 -0.356 1.00 91.88 97 GLY A N 1
ATOM 728 C CA . GLY A 1 97 ? 8.436 -11.910 -0.039 1.00 91.88 97 GLY A CA 1
ATOM 729 C C . GLY A 1 97 ? 9.368 -10.710 -0.235 1.00 91.88 97 GLY A C 1
ATOM 730 O O . GLY A 1 97 ? 10.485 -10.857 -0.739 1.00 91.88 97 GLY A O 1
ATOM 731 N N . ILE A 1 98 ? 8.907 -9.504 0.103 1.00 91.69 98 ILE A N 1
ATOM 732 C CA . ILE A 1 98 ? 9.691 -8.265 0.008 1.00 91.69 98 ILE A CA 1
ATOM 733 C C . ILE A 1 98 ? 9.793 -7.569 1.365 1.00 91.69 98 ILE A C 1
ATOM 735 O O . ILE A 1 98 ? 9.114 -7.913 2.324 1.00 91.69 98 ILE A O 1
ATOM 739 N N . THR A 1 99 ? 10.625 -6.531 1.443 1.00 87.31 99 THR A N 1
ATOM 740 C CA . THR A 1 99 ? 10.670 -5.686 2.640 1.00 87.31 99 THR A CA 1
ATOM 741 C C . THR A 1 99 ? 9.579 -4.616 2.598 1.00 87.31 99 THR A C 1
ATOM 743 O O . THR A 1 99 ? 9.238 -4.087 1.535 1.00 87.31 99 THR A O 1
ATOM 746 N N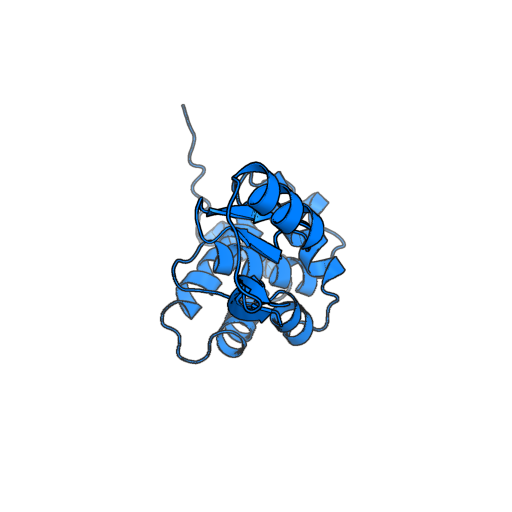 . VAL A 1 100 ? 9.098 -4.210 3.775 1.00 83.25 100 VAL A N 1
ATOM 747 C CA . VAL A 1 100 ? 8.183 -3.065 3.927 1.00 83.25 100 VAL A CA 1
ATOM 748 C C . VAL A 1 100 ? 8.781 -1.782 3.335 1.00 83.25 100 VAL A C 1
ATOM 750 O O . VAL A 1 100 ? 8.059 -0.961 2.776 1.00 83.25 100 VAL A O 1
ATOM 753 N N . VAL A 1 101 ? 10.105 -1.604 3.410 1.00 81.81 101 VAL A N 1
ATOM 754 C CA . VAL A 1 101 ? 10.793 -0.439 2.828 1.00 81.81 101 VAL A CA 1
ATOM 755 C C . VAL A 1 101 ? 10.673 -0.441 1.303 1.00 81.81 101 VAL A C 1
ATOM 757 O O . VAL A 1 101 ? 10.366 0.595 0.718 1.00 81.81 101 VAL A O 1
ATOM 760 N N . THR A 1 102 ? 10.837 -1.600 0.657 1.00 85.25 102 THR A N 1
ATOM 761 C CA . THR A 1 102 ? 10.640 -1.752 -0.794 1.00 85.25 102 THR A CA 1
ATOM 762 C C . THR A 1 102 ? 9.215 -1.378 -1.201 1.00 85.25 102 THR A C 1
ATOM 764 O O . THR A 1 102 ? 9.037 -0.581 -2.123 1.00 85.25 102 THR A O 1
ATOM 767 N N . LEU A 1 103 ? 8.214 -1.894 -0.478 1.00 88.69 103 LEU A N 1
ATOM 768 C CA . LEU A 1 103 ? 6.804 -1.566 -0.699 1.00 88.69 103 LEU A CA 1
ATOM 769 C C . LEU A 1 103 ? 6.562 -0.061 -0.568 1.00 88.69 103 LEU A C 1
ATOM 771 O O . LEU A 1 103 ? 5.964 0.548 -1.457 1.00 88.69 103 LEU A O 1
ATOM 775 N N . ARG A 1 104 ? 7.035 0.544 0.526 1.00 83.94 104 ARG A N 1
ATOM 776 C CA . ARG A 1 104 ? 6.784 1.950 0.861 1.00 83.94 104 ARG A CA 1
ATOM 777 C C . ARG A 1 104 ? 7.412 2.902 -0.144 1.00 83.94 104 ARG A C 1
ATOM 779 O O . ARG A 1 104 ? 6.744 3.830 -0.594 1.00 83.94 104 ARG A O 1
ATOM 786 N N . THR A 1 105 ? 8.669 2.669 -0.515 1.00 85.44 105 THR A N 1
ATOM 787 C CA . THR A 1 105 ? 9.366 3.489 -1.514 1.00 85.44 105 THR A CA 1
ATOM 788 C C . THR A 1 105 ? 8.664 3.402 -2.866 1.00 85.44 105 THR A C 1
ATOM 790 O O . THR A 1 105 ? 8.406 4.434 -3.482 1.00 85.44 105 THR A O 1
ATOM 793 N N . GLY A 1 106 ? 8.268 2.196 -3.293 1.00 88.50 106 GLY A N 1
ATOM 794 C CA . GLY A 1 106 ? 7.508 2.016 -4.530 1.00 88.50 106 GLY A CA 1
ATOM 795 C C . GLY A 1 106 ? 6.131 2.683 -4.489 1.00 88.50 106 GLY A C 1
ATOM 796 O O . GLY A 1 106 ? 5.759 3.376 -5.431 1.00 88.50 106 GLY A O 1
ATOM 797 N N . ALA A 1 107 ? 5.404 2.562 -3.377 1.00 89.44 107 ALA A N 1
ATOM 798 C CA . ALA A 1 107 ? 4.081 3.157 -3.217 1.00 89.44 107 ALA A CA 1
ATOM 799 C C . ALA A 1 107 ? 4.159 4.685 -3.204 1.00 89.44 107 ALA A C 1
ATOM 801 O O . ALA A 1 107 ? 3.349 5.352 -3.840 1.00 89.44 107 ALA A O 1
ATOM 802 N N . ARG A 1 108 ? 5.173 5.254 -2.543 1.00 87.25 108 ARG A N 1
ATOM 803 C CA . ARG A 1 108 ? 5.436 6.694 -2.592 1.00 87.25 108 ARG A CA 1
ATOM 804 C C . ARG A 1 108 ? 5.668 7.162 -4.025 1.00 87.25 108 ARG A C 1
ATOM 806 O O . ARG A 1 108 ? 5.059 8.139 -4.437 1.00 87.25 108 ARG A O 1
ATOM 813 N N . GLN A 1 109 ? 6.501 6.451 -4.778 1.00 88.06 109 GLN A N 1
ATOM 814 C CA . GLN A 1 109 ? 6.815 6.829 -6.151 1.00 88.06 109 GLN A CA 1
ATOM 815 C C . GLN A 1 109 ? 5.613 6.704 -7.080 1.00 88.06 109 GLN A C 1
ATOM 817 O O . GLN A 1 109 ? 5.381 7.626 -7.842 1.00 88.06 109 GLN A O 1
ATOM 822 N N . ILE A 1 110 ? 4.817 5.632 -6.995 1.00 90.44 110 ILE A N 1
ATOM 823 C CA . ILE A 1 110 ? 3.582 5.508 -7.791 1.00 90.44 110 ILE A CA 1
ATOM 824 C C . ILE A 1 110 ? 2.597 6.625 -7.423 1.00 90.44 110 ILE A C 1
ATOM 826 O O . ILE A 1 110 ? 2.006 7.237 -8.307 1.00 90.44 110 ILE A O 1
ATOM 830 N N . ASN A 1 111 ? 2.450 6.933 -6.133 1.00 89.44 111 ASN A N 1
ATOM 831 C CA . ASN A 1 111 ? 1.571 7.999 -5.660 1.00 89.44 111 ASN A CA 1
ATOM 832 C C . ASN A 1 111 ? 2.000 9.389 -6.164 1.00 89.44 111 ASN A C 1
ATOM 834 O O . ASN A 1 111 ? 1.164 10.146 -6.648 1.00 89.44 111 ASN A O 1
ATOM 838 N N . GLU A 1 112 ? 3.295 9.711 -6.080 1.00 88.25 112 GLU A N 1
ATOM 839 C CA . GLU A 1 112 ? 3.870 10.969 -6.581 1.00 88.25 112 GLU A CA 1
ATOM 840 C C . GLU A 1 112 ? 3.811 11.033 -8.114 1.00 88.25 112 GLU A C 1
ATOM 842 O O . GLU A 1 112 ? 3.358 12.027 -8.675 1.00 88.25 112 GLU A O 1
ATOM 847 N N . MET A 1 113 ? 4.193 9.947 -8.790 1.00 88.56 113 MET A N 1
ATOM 848 C CA . MET A 1 113 ? 4.170 9.826 -10.245 1.00 88.56 113 MET A CA 1
ATOM 849 C C . MET A 1 113 ? 2.759 10.024 -10.780 1.00 88.56 113 MET A C 1
ATOM 851 O O . MET A 1 113 ? 2.572 10.809 -11.698 1.00 88.56 113 MET A O 1
ATOM 855 N N . LEU A 1 114 ? 1.754 9.356 -10.219 1.00 90.69 114 LEU A N 1
ATOM 856 C CA . LEU A 1 114 ? 0.376 9.444 -10.700 1.00 90.69 114 LEU A CA 1
ATOM 857 C C . LEU A 1 114 ? -0.414 10.611 -10.097 1.00 90.69 114 LEU A C 1
ATOM 859 O O . LEU A 1 114 ? -1.523 10.872 -10.550 1.00 90.69 114 LEU A O 1
ATOM 863 N N . GLY A 1 115 ? 0.144 11.325 -9.116 1.00 89.69 115 GLY A N 1
ATOM 864 C CA . GLY A 1 115 ? -0.525 12.445 -8.457 1.00 89.69 115 GLY A CA 1
ATOM 865 C C . GLY A 1 115 ? -1.811 12.035 -7.737 1.00 89.69 115 GLY A C 1
ATOM 866 O O . GLY A 1 115 ? -2.772 12.796 -7.743 1.00 89.69 115 GLY A O 1
ATOM 867 N N . LEU A 1 116 ? -1.857 10.839 -7.132 1.00 84.00 116 LEU A N 1
ATOM 868 C CA . LEU A 1 116 ? -3.102 10.277 -6.575 1.00 84.00 116 LEU A CA 1
ATOM 869 C C . LEU A 1 116 ? -3.609 11.027 -5.332 1.00 84.00 116 LEU A C 1
ATOM 871 O O . LEU A 1 116 ? -4.702 10.742 -4.856 1.00 84.00 116 LEU A O 1
ATOM 875 N N . GLY A 1 117 ? -2.809 11.937 -4.764 1.00 78.44 117 GLY A N 1
ATOM 876 C CA . GLY A 1 117 ? -3.182 12.713 -3.578 1.00 78.44 117 GLY A CA 1
ATOM 877 C C . GLY A 1 117 ? -3.350 11.868 -2.314 1.00 78.44 117 GLY A C 1
ATOM 878 O O . GLY A 1 117 ? -3.803 12.381 -1.294 1.00 78.44 117 GLY A O 1
ATOM 879 N N . ILE A 1 118 ? -2.966 10.587 -2.349 1.00 77.25 118 ILE A N 1
ATOM 880 C CA . ILE A 1 118 ? -3.027 9.717 -1.179 1.00 77.25 118 ILE A CA 1
ATOM 881 C C . ILE A 1 118 ? -2.033 10.292 -0.167 1.00 77.25 118 ILE A C 1
ATOM 883 O O . ILE A 1 118 ? -0.856 10.455 -0.523 1.00 77.25 118 ILE A O 1
ATOM 887 N N . PRO A 1 119 ? -2.462 10.609 1.072 1.00 66.44 119 PRO A N 1
ATOM 888 C CA . PRO A 1 119 ? -1.588 11.208 2.063 1.00 66.44 119 PRO A CA 1
ATOM 889 C C . PRO A 1 119 ? -0.294 10.413 2.153 1.00 66.44 119 PRO A C 1
ATOM 891 O O . PRO A 1 119 ? -0.320 9.172 2.278 1.00 66.44 119 PRO A O 1
ATOM 894 N N . LYS A 1 120 ? 0.831 11.138 2.033 1.00 55.22 120 LYS A N 1
ATOM 895 C CA . LYS A 1 120 ? 2.166 10.579 2.252 1.00 55.22 120 LYS A CA 1
ATOM 896 C C . LYS A 1 120 ? 2.080 9.800 3.547 1.00 55.22 120 LYS A C 1
ATOM 898 O O . LYS A 1 120 ? 1.511 10.322 4.497 1.00 55.22 120 LYS A O 1
ATOM 903 N N . PHE A 1 121 ? 2.577 8.563 3.535 1.00 54.22 121 PHE A N 1
ATOM 904 C CA . PHE A 1 121 ? 2.712 7.732 4.726 1.00 54.22 121 PHE A CA 1
ATOM 905 C C . PHE A 1 121 ? 3.151 8.635 5.875 1.00 54.22 121 PHE A C 1
ATOM 907 O O . PHE A 1 121 ? 4.314 9.045 5.878 1.00 54.22 121 PHE A O 1
ATOM 914 N N . SER A 1 122 ? 2.229 9.034 6.760 1.00 48.34 122 SER A N 1
ATOM 915 C CA . SER A 1 122 ? 2.618 9.837 7.904 1.00 48.34 122 SER A CA 1
ATOM 916 C C . SER A 1 122 ? 3.574 8.926 8.652 1.00 48.34 122 SER A C 1
ATOM 918 O O . SER A 1 122 ? 3.306 7.752 8.911 1.00 48.34 122 SER A O 1
ATOM 920 N N . ASP A 1 123 ? 4.810 9.389 8.733 1.00 45.53 123 ASP A N 1
ATOM 921 C CA . ASP A 1 123 ? 5.987 8.587 8.997 1.00 45.53 123 ASP A CA 1
ATOM 922 C C . ASP A 1 123 ? 5.926 8.073 10.435 1.00 45.53 123 ASP A C 1
ATOM 924 O O . ASP A 1 123 ? 6.497 8.687 11.321 1.00 45.53 123 ASP A O 1
ATOM 928 N N . ARG A 1 124 ? 5.171 6.996 10.699 1.00 49.25 124 ARG A N 1
ATOM 929 C CA . ARG A 1 124 ? 5.007 6.355 12.019 1.00 49.25 124 ARG A CA 1
ATOM 930 C C . ARG A 1 124 ? 4.542 7.271 13.169 1.00 49.25 124 ARG A C 1
ATOM 932 O O . ARG A 1 124 ? 4.645 6.865 14.330 1.00 49.25 124 ARG A O 1
ATOM 939 N N . ARG A 1 125 ? 4.053 8.475 12.870 1.00 49.81 125 ARG A N 1
ATOM 940 C CA . ARG A 1 125 ? 4.058 9.617 13.794 1.00 49.81 125 ARG A CA 1
ATOM 941 C C . ARG A 1 125 ? 2.711 10.324 13.928 1.00 49.81 125 ARG A C 1
ATOM 943 O O . ARG A 1 125 ? 2.678 11.506 14.180 1.00 49.81 125 ARG A O 1
ATOM 950 N N . GLU A 1 126 ? 1.589 9.643 13.802 1.00 55.69 126 GLU A N 1
ATOM 951 C CA . GLU A 1 126 ? 0.319 10.179 14.315 1.00 55.69 126 GLU A CA 1
ATOM 952 C C . GLU A 1 126 ? -0.265 9.075 15.180 1.00 55.69 126 GLU A C 1
ATOM 954 O O . GLU A 1 126 ? -1.064 8.262 14.733 1.00 55.69 126 GLU A O 1
ATOM 959 N N . ARG A 1 127 ? 0.296 8.932 16.383 1.00 57.22 127 ARG A N 1
ATOM 960 C CA . ARG A 1 127 ? -0.021 7.824 17.295 1.00 57.22 127 ARG A CA 1
ATOM 961 C C . ARG A 1 127 ? -1.049 8.205 18.338 1.00 57.22 127 ARG A C 1
ATOM 963 O O . ARG A 1 127 ? -1.584 7.311 18.973 1.00 57.22 127 ARG A O 1
ATOM 970 N N . TYR A 1 128 ? -1.300 9.495 18.519 1.00 67.19 128 TYR A N 1
ATOM 971 C CA . TYR A 1 128 ? -2.114 9.988 19.614 1.00 67.19 128 TYR A CA 1
ATOM 972 C C . TYR A 1 128 ? -3.071 11.046 19.093 1.00 67.19 128 TYR A C 1
ATOM 974 O O . TYR A 1 128 ? -2.628 12.070 18.583 1.00 67.19 128 TYR A O 1
ATOM 982 N N . VAL A 1 129 ? -4.373 10.813 19.213 1.00 61.22 129 VAL A N 1
ATOM 983 C CA . VAL A 1 129 ? -5.390 11.812 18.872 1.00 61.22 129 VAL A CA 1
ATOM 984 C C . VAL A 1 129 ? -5.994 12.365 20.156 1.00 61.22 129 VAL A C 1
ATOM 986 O O . VAL A 1 129 ? -6.391 11.612 21.048 1.00 61.22 129 VAL A O 1
ATOM 989 N N . CYS A 1 130 ? -6.064 13.691 20.261 1.00 68.75 130 CYS A N 1
ATOM 990 C CA . CYS A 1 130 ? -6.708 14.367 21.377 1.00 68.75 130 CYS A CA 1
ATOM 991 C C . CYS A 1 130 ? -8.214 14.060 21.378 1.00 68.75 130 CYS A C 1
ATOM 993 O O . CYS A 1 130 ? -8.902 14.419 20.419 1.00 68.75 130 CYS A O 1
ATOM 995 N N . PRO A 1 131 ? -8.773 13.480 22.457 1.00 63.06 131 PRO A N 1
ATOM 996 C CA . PRO A 1 131 ? -10.182 13.086 22.494 1.00 63.06 131 PRO A CA 1
ATOM 997 C C . PRO A 1 131 ? -11.155 14.275 22.575 1.00 63.06 131 PRO A C 1
ATOM 999 O O . PRO A 1 131 ? -12.358 14.085 22.434 1.00 63.06 131 PRO A O 1
ATOM 1002 N N . PHE A 1 132 ? -10.657 15.496 22.805 1.00 68.25 132 PHE A N 1
ATOM 1003 C CA . PHE A 1 132 ? -11.490 16.689 22.992 1.00 68.25 132 PHE A CA 1
ATOM 1004 C C . PHE A 1 132 ? -11.560 17.596 21.761 1.00 68.25 132 PHE A C 1
ATOM 1006 O O . PHE A 1 132 ? -12.579 18.247 21.553 1.00 68.25 132 PHE A O 1
ATOM 1013 N N . CYS A 1 133 ? -10.495 17.672 20.956 1.00 72.62 133 CYS A N 1
ATOM 1014 C CA . CYS A 1 133 ? -10.480 18.499 19.742 1.00 72.62 133 CYS A CA 1
ATOM 1015 C C . CYS A 1 133 ? -10.197 17.724 18.451 1.00 72.62 133 CYS A C 1
ATOM 1017 O O . CYS A 1 133 ? -10.339 18.298 17.377 1.00 72.62 133 CYS A O 1
ATOM 1019 N N . GLY A 1 134 ? -9.793 16.453 18.536 1.00 62.94 134 GLY A N 1
ATOM 1020 C CA . GLY A 1 134 ? -9.488 15.628 17.367 1.00 62.94 134 GLY A CA 1
ATOM 1021 C C . GLY A 1 134 ? -8.135 15.909 16.706 1.00 62.94 134 GLY A C 1
ATOM 1022 O O . GLY A 1 134 ? -7.854 15.329 15.662 1.00 62.94 134 GLY A O 1
ATOM 1023 N N . GLU A 1 135 ? -7.281 16.764 17.282 1.00 65.81 135 GLU A N 1
ATOM 1024 C CA . GLU A 1 135 ? -5.917 16.979 16.774 1.00 65.81 135 GLU A CA 1
ATOM 1025 C C . GLU A 1 135 ? -5.055 15.722 16.966 1.00 65.81 135 GLU A C 1
ATOM 1027 O O . GLU A 1 135 ? -5.095 15.093 18.026 1.00 65.81 135 GLU A O 1
ATOM 1032 N N . ALA A 1 136 ? -4.270 15.365 15.947 1.00 66.00 136 ALA A N 1
ATOM 1033 C CA . ALA A 1 136 ? -3.369 14.216 15.961 1.00 66.00 136 ALA A CA 1
ATOM 1034 C C . ALA A 1 136 ? -1.921 14.637 16.258 1.00 66.00 136 ALA A C 1
ATOM 1036 O O . ALA A 1 136 ? -1.454 15.681 15.805 1.00 66.00 136 ALA A O 1
ATOM 1037 N N . PHE A 1 137 ? -1.205 13.796 17.002 1.00 71.50 137 PHE A N 1
ATOM 1038 C CA . PHE A 1 137 ? 0.130 14.066 17.524 1.00 71.50 137 PHE A CA 1
ATOM 1039 C C . PHE A 1 137 ? 1.090 12.905 17.300 1.00 71.50 137 PHE A C 1
ATOM 1041 O O . PHE A 1 137 ? 0.718 11.725 17.245 1.00 71.50 137 PHE A O 1
ATOM 1048 N N . THR A 1 138 ? 2.366 13.275 17.220 1.00 65.81 138 THR A N 1
ATOM 1049 C CA . THR A 1 138 ? 3.457 12.367 16.869 1.00 65.81 138 THR A CA 1
ATOM 1050 C C . THR A 1 138 ? 4.113 11.697 18.063 1.00 65.81 138 THR A C 1
ATOM 1052 O O . THR A 1 138 ? 4.610 10.574 17.936 1.00 65.81 138 THR A O 1
ATOM 1055 N N . ALA A 1 139 ? 4.032 12.346 19.222 1.00 70.31 139 ALA A N 1
ATOM 1056 C CA . ALA A 1 139 ? 4.506 11.876 20.511 1.00 70.31 139 ALA A CA 1
ATOM 1057 C C . ALA A 1 139 ? 3.416 12.063 21.577 1.00 70.31 139 ALA A C 1
ATOM 1059 O O . ALA A 1 139 ? 2.556 12.938 21.451 1.00 70.31 139 ALA A O 1
ATOM 1060 N N . LEU A 1 140 ? 3.462 11.239 22.629 1.00 71.81 140 LEU A N 1
ATOM 1061 C CA . LEU A 1 140 ? 2.545 11.356 23.764 1.00 71.81 140 LEU A CA 1
ATOM 1062 C C . LEU A 1 140 ? 2.769 12.689 24.487 1.00 71.81 140 LEU A C 1
ATOM 1064 O O . LEU A 1 140 ? 1.802 13.348 24.850 1.00 71.81 140 LEU A O 1
ATOM 1068 N N . ASP A 1 141 ? 4.026 13.118 24.602 1.00 67.06 141 ASP A N 1
ATOM 1069 C CA . ASP A 1 141 ? 4.420 14.388 25.218 1.00 67.06 141 ASP A CA 1
ATOM 1070 C C . ASP A 1 141 ? 3.781 15.591 24.511 1.00 67.06 141 ASP A C 1
ATOM 1072 O O . ASP A 1 141 ? 3.274 16.497 25.169 1.00 67.06 141 ASP A O 1
ATOM 1076 N N . ASP A 1 142 ? 3.720 15.583 23.174 1.00 75.94 142 ASP A N 1
ATOM 1077 C CA . ASP A 1 142 ? 3.067 16.649 22.404 1.00 75.94 142 ASP A CA 1
ATOM 1078 C C . ASP A 1 142 ? 1.560 16.705 22.702 1.00 75.94 142 ASP A C 1
ATOM 1080 O O . ASP A 1 142 ? 1.001 17.789 22.902 1.00 75.94 142 ASP A O 1
ATOM 1084 N N . LEU A 1 143 ? 0.905 15.538 22.796 1.00 78.56 143 LEU A N 1
ATOM 1085 C CA . LEU A 1 143 ? -0.495 15.446 23.213 1.00 78.56 143 LEU A CA 1
ATOM 1086 C C . LEU A 1 143 ? -0.668 15.928 24.663 1.00 78.56 143 LEU A C 1
ATOM 1088 O O . LEU A 1 143 ? -1.598 16.678 24.956 1.00 78.56 143 LEU A O 1
ATOM 1092 N N . GLN A 1 144 ? 0.220 15.548 25.581 1.00 75.19 144 GLN A N 1
ATOM 1093 C CA . GLN A 1 144 ? 0.163 15.976 26.980 1.00 75.19 144 GLN A CA 1
ATOM 1094 C C . GLN A 1 144 ? 0.340 17.494 27.121 1.00 75.19 144 GLN A C 1
ATOM 1096 O O . GLN A 1 144 ? -0.430 18.134 27.841 1.00 75.19 144 GLN A O 1
ATOM 1101 N N . ILE A 1 145 ? 1.287 18.095 26.391 1.00 77.75 145 ILE A N 1
ATOM 1102 C CA . ILE A 1 145 ? 1.476 19.552 26.320 1.00 77.75 145 ILE A CA 1
ATOM 1103 C C . ILE A 1 145 ? 0.216 20.224 25.764 1.00 77.75 145 ILE A C 1
ATOM 1105 O O . ILE A 1 145 ? -0.223 21.249 26.296 1.00 77.75 145 ILE A O 1
ATOM 1109 N N . HIS A 1 146 ? -0.391 19.655 24.719 1.00 80.56 146 HIS A N 1
ATOM 1110 C CA . HIS A 1 146 ? -1.645 20.147 24.151 1.00 80.56 146 HIS A CA 1
ATOM 1111 C C . HIS A 1 146 ? -2.792 20.122 25.182 1.00 80.56 146 HIS A C 1
ATOM 1113 O O . HIS A 1 146 ? -3.469 21.137 25.378 1.00 80.56 146 HIS A O 1
ATOM 1119 N N . LEU A 1 147 ? -2.984 19.001 25.886 1.00 75.56 147 LEU A N 1
ATOM 1120 C CA . LEU A 1 147 ? -4.013 18.846 26.923 1.00 75.56 147 LEU A CA 1
ATOM 1121 C C . LEU A 1 147 ? -3.800 19.827 28.086 1.00 75.56 147 LEU A C 1
ATOM 1123 O O . LEU A 1 147 ? -4.753 20.468 28.541 1.00 75.56 147 LEU A O 1
ATOM 1127 N N . TRP A 1 148 ? -2.546 20.009 28.512 1.00 77.00 148 TRP A N 1
ATOM 1128 C CA . TRP A 1 148 ? -2.177 20.960 29.561 1.00 77.00 148 TRP A CA 1
ATOM 1129 C C . TRP A 1 148 ? -2.467 22.411 29.150 1.00 77.00 148 TRP A C 1
ATOM 1131 O O . TRP A 1 148 ? -3.099 23.153 29.905 1.00 77.00 148 TRP A O 1
ATOM 1141 N N . ARG A 1 149 ? -2.106 22.806 27.919 1.00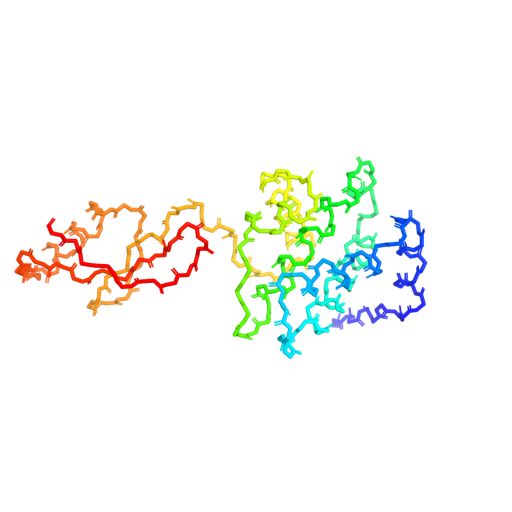 78.31 149 ARG A N 1
ATOM 1142 C CA . ARG A 1 149 ? -2.406 24.142 27.364 1.00 78.31 149 ARG A CA 1
ATOM 1143 C C . ARG A 1 149 ? -3.905 24.432 27.290 1.00 78.31 149 ARG A C 1
ATOM 1145 O O . ARG A 1 149 ? -4.310 25.568 27.527 1.00 78.31 149 ARG A O 1
ATOM 1152 N N . LYS A 1 150 ? -4.740 23.425 27.013 1.00 75.94 150 LYS A N 1
ATOM 1153 C CA . LYS A 1 150 ? -6.209 23.558 27.014 1.00 75.94 150 LYS A CA 1
ATOM 1154 C C . LYS A 1 150 ? -6.847 23.479 28.411 1.00 75.94 150 LYS A C 1
ATOM 1156 O O . LYS A 1 150 ? -8.071 23.488 28.509 1.00 75.94 150 LYS A O 1
ATOM 1161 N N . LYS A 1 151 ? -6.047 23.455 29.488 1.00 71.00 151 LYS A N 1
ATOM 1162 C CA . LYS A 1 151 ? -6.489 23.355 30.895 1.00 71.00 151 LYS A CA 1
ATOM 1163 C C . LYS A 1 151 ? -7.371 22.133 31.179 1.00 71.00 151 LYS A C 1
ATOM 1165 O O . LYS A 1 151 ? -8.206 22.162 32.084 1.00 71.00 151 LYS A O 1
ATOM 1170 N N . ILE A 1 152 ? -7.183 21.055 30.426 1.00 63.78 152 ILE A N 1
ATOM 1171 C CA . ILE A 1 152 ? -7.931 19.817 30.623 1.00 63.78 152 ILE A CA 1
ATOM 1172 C C . ILE A 1 152 ? -7.231 19.024 31.726 1.00 63.78 152 ILE A C 1
ATOM 1174 O O . ILE A 1 152 ? -6.112 18.546 31.549 1.00 63.78 152 ILE A O 1
ATOM 1178 N N . LYS A 1 153 ? -7.875 18.904 32.891 1.00 55.78 153 LYS A N 1
ATOM 1179 C CA . LYS A 1 153 ? -7.404 18.027 33.968 1.00 55.78 153 LYS A CA 1
ATOM 1180 C C . LYS A 1 153 ? -7.820 16.602 33.625 1.00 55.78 153 LYS A C 1
ATOM 1182 O O . LYS A 1 153 ? -8.998 16.278 33.741 1.00 55.78 153 LYS A O 1
ATOM 1187 N N . TYR A 1 154 ? -6.889 15.769 33.181 1.00 54.34 154 TYR A N 1
ATOM 1188 C CA . TYR A 1 154 ? -7.176 14.347 33.046 1.00 54.34 154 TYR A CA 1
ATOM 1189 C C . TYR A 1 154 ? -7.014 13.673 34.411 1.00 54.34 154 TYR A C 1
ATOM 1191 O O . TYR A 1 154 ? -6.018 13.880 35.104 1.00 54.34 154 TYR A O 1
ATOM 1199 N N . ALA A 1 155 ? -8.031 12.912 34.823 1.00 48.03 155 ALA A N 1
ATOM 1200 C CA . ALA A 1 155 ? -7.853 11.897 35.854 1.00 48.03 155 ALA A CA 1
ATOM 1201 C C . ALA A 1 155 ? -6.876 10.843 35.308 1.00 48.03 155 ALA A C 1
ATOM 1203 O O . ALA A 1 155 ? -6.713 10.741 34.095 1.00 48.03 155 ALA A O 1
ATOM 1204 N N . SER A 1 156 ? -6.225 10.094 36.189 1.00 46.47 156 SER A N 1
ATOM 1205 C CA . SER A 1 156 ? -5.141 9.117 35.974 1.00 46.47 156 SER A CA 1
ATOM 1206 C C . SER A 1 156 ? -5.427 7.951 35.000 1.00 46.47 156 SER A C 1
ATOM 1208 O O . SER A 1 156 ? -4.819 6.895 35.094 1.00 46.47 156 SER A O 1
ATOM 1210 N N . THR A 1 157 ? -6.366 8.099 34.068 1.00 49.59 157 THR A N 1
ATOM 1211 C CA . THR A 1 157 ? -6.657 7.142 33.001 1.00 49.59 157 THR A CA 1
ATOM 1212 C C . THR A 1 157 ? -7.127 7.926 31.778 1.00 49.59 157 THR A C 1
ATOM 1214 O O . THR A 1 157 ? -8.287 8.337 31.681 1.00 49.59 157 THR A O 1
ATOM 1217 N N . LEU A 1 158 ? -6.207 8.205 30.854 1.00 52.75 158 LEU A N 1
ATOM 1218 C CA . LEU A 1 158 ? -6.529 8.893 29.607 1.00 52.75 158 LEU A CA 1
ATOM 1219 C C . LEU A 1 158 ? -6.856 7.830 28.550 1.00 52.75 158 LEU A C 1
ATOM 1221 O O . LEU A 1 158 ? -5.991 7.042 28.173 1.00 52.75 158 LEU A O 1
ATOM 1225 N N . ARG A 1 159 ? -8.101 7.808 28.057 1.00 51.91 159 ARG A N 1
ATOM 1226 C CA . ARG A 1 159 ? -8.444 7.037 26.853 1.00 51.91 159 ARG A CA 1
ATOM 1227 C C . ARG A 1 159 ? -7.914 7.780 25.645 1.00 51.91 159 ARG A C 1
ATOM 1229 O O . ARG A 1 159 ? -8.401 8.870 25.332 1.00 51.91 159 ARG A O 1
ATOM 1236 N N . VAL A 1 160 ? -6.908 7.208 24.996 1.00 55.38 160 VAL A N 1
ATOM 1237 C CA . VAL A 1 160 ? -6.322 7.796 23.797 1.00 55.38 160 VAL A CA 1
ATOM 1238 C C . VAL A 1 160 ? -6.677 6.934 22.607 1.00 55.38 160 VAL A C 1
ATOM 1240 O O . VAL A 1 160 ? -6.557 5.710 22.621 1.00 55.38 160 VAL A O 1
ATOM 1243 N N . TRP A 1 161 ? -7.123 7.606 21.555 1.00 54.94 161 TRP A N 1
ATOM 1244 C CA . TRP A 1 161 ? -7.315 6.981 20.264 1.00 54.94 161 TRP A CA 1
ATOM 1245 C C . TRP A 1 161 ? -5.939 6.877 19.619 1.00 54.94 161 TRP A C 1
ATOM 1247 O O . TRP A 1 161 ? -5.302 7.896 19.327 1.00 54.94 161 TRP A O 1
ATOM 1257 N N . MET A 1 162 ? -5.464 5.647 19.468 1.00 50.69 162 MET A N 1
ATOM 1258 C CA . MET A 1 162 ? -4.137 5.345 18.957 1.00 50.69 162 MET A CA 1
ATOM 1259 C C . MET A 1 162 ? -4.239 4.594 17.644 1.00 50.69 162 MET A C 1
ATOM 1261 O O . MET A 1 162 ? -5.156 3.813 17.437 1.00 50.69 162 MET A O 1
ATOM 1265 N N . PHE A 1 163 ? -3.286 4.797 16.745 1.00 49.25 163 PHE A N 1
ATOM 1266 C CA . PHE A 1 163 ? -3.143 3.923 15.587 1.00 49.25 163 PHE A CA 1
ATOM 1267 C C . PHE A 1 163 ? -2.142 2.818 15.932 1.00 49.25 163 PHE A C 1
ATOM 1269 O O . PHE A 1 163 ? -1.011 3.109 16.330 1.00 49.25 163 PHE A O 1
ATOM 1276 N N . ASN A 1 164 ? -2.547 1.552 15.800 1.00 51.97 164 ASN A N 1
ATOM 1277 C CA . ASN A 1 164 ? -1.652 0.418 16.035 1.00 51.97 164 ASN A CA 1
ATOM 1278 C C . ASN A 1 164 ? -0.566 0.319 14.940 1.00 51.97 164 ASN A C 1
ATOM 1280 O O . ASN A 1 164 ? -0.538 1.105 13.989 1.00 51.97 164 ASN A O 1
ATOM 1284 N N . ALA A 1 165 ? 0.346 -0.655 15.051 1.00 43.09 165 ALA A N 1
ATOM 1285 C CA . ALA A 1 165 ? 1.451 -0.848 14.097 1.00 43.09 165 ALA A CA 1
ATOM 1286 C C . ALA A 1 165 ? 0.999 -1.007 12.628 1.00 43.09 165 ALA A C 1
ATOM 1288 O O . ALA A 1 165 ? 1.787 -0.771 11.708 1.00 43.09 165 ALA A O 1
ATOM 1289 N N . ASP A 1 166 ? -0.270 -1.360 12.420 1.00 44.41 166 ASP A N 1
ATOM 1290 C CA . ASP A 1 166 ? -0.907 -1.560 11.125 1.00 44.41 166 ASP A CA 1
ATOM 1291 C C . ASP A 1 166 ? -1.718 -0.341 10.644 1.00 44.41 166 ASP A C 1
ATOM 1293 O O . ASP A 1 166 ? -2.240 -0.361 9.530 1.00 44.41 166 ASP A O 1
ATOM 1297 N N . GLY A 1 167 ? -1.793 0.737 11.433 1.00 45.22 167 GLY A N 1
ATOM 1298 C CA . GLY A 1 167 ? -2.549 1.946 11.098 1.00 45.22 167 GLY A CA 1
ATOM 1299 C C . GLY A 1 167 ? -4.054 1.827 11.347 1.00 45.22 167 GLY A C 1
ATOM 1300 O O . GLY A 1 167 ? -4.826 2.576 10.755 1.00 45.22 167 GLY A O 1
ATOM 1301 N N . VAL A 1 168 ? -4.483 0.894 12.200 1.00 46.81 168 VAL A N 1
ATOM 1302 C CA . VAL A 1 168 ? -5.879 0.756 12.640 1.00 46.81 168 VAL A CA 1
ATOM 1303 C C . VAL A 1 168 ? -6.089 1.567 13.912 1.00 46.81 168 VAL A C 1
ATOM 1305 O O . VAL A 1 168 ? -5.280 1.479 14.836 1.00 46.81 168 VAL A O 1
ATOM 1308 N N . LEU A 1 169 ? -7.179 2.335 13.957 1.00 47.38 169 LEU A N 1
ATOM 1309 C CA . LEU A 1 169 ? -7.586 3.094 15.135 1.00 47.38 169 LEU A CA 1
ATOM 1310 C C . LEU A 1 169 ? -8.029 2.126 16.242 1.00 47.38 169 LEU A C 1
ATOM 1312 O O . LEU A 1 169 ? -9.013 1.404 16.094 1.00 47.38 169 LEU A O 1
ATOM 1316 N N . VAL A 1 170 ? -7.286 2.108 17.337 1.00 53.53 170 VAL A N 1
ATOM 1317 C CA . VAL A 1 170 ? -7.536 1.332 18.549 1.00 53.53 170 VAL A CA 1
ATOM 1318 C C . VAL A 1 170 ? -7.750 2.281 19.726 1.00 53.53 170 VAL A C 1
ATOM 1320 O O . VAL A 1 170 ? -7.253 3.408 19.741 1.00 53.53 170 VAL A O 1
ATOM 1323 N N . ASN A 1 171 ? -8.529 1.833 20.705 1.00 53.16 171 ASN A N 1
ATOM 1324 C CA . ASN A 1 171 ? -8.799 2.574 21.931 1.00 53.16 171 ASN A CA 1
ATOM 1325 C C . ASN A 1 171 ? -7.996 1.915 23.054 1.00 53.16 171 ASN A C 1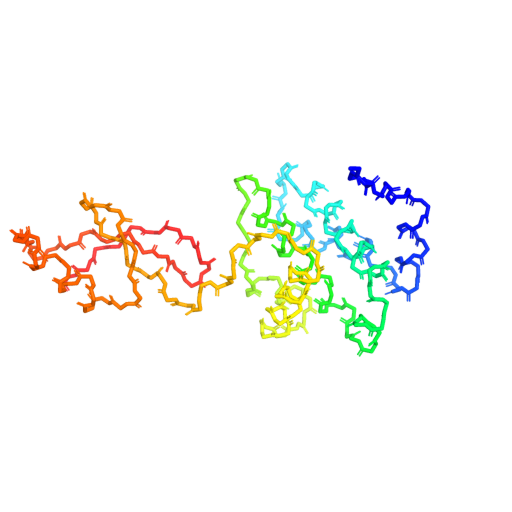
ATOM 1327 O O . ASN A 1 171 ? -8.342 0.808 23.464 1.00 53.16 171 ASN A O 1
ATOM 1331 N N . GLU A 1 172 ? -6.915 2.552 23.503 1.00 56.69 172 GLU A N 1
ATOM 1332 C CA . GLU A 1 172 ? -6.099 2.048 24.612 1.00 56.69 172 GLU A CA 1
ATOM 1333 C C . GLU A 1 172 ? -6.146 3.020 25.798 1.00 56.69 172 GLU A C 1
ATOM 1335 O O . GLU A 1 172 ? -6.128 4.246 25.643 1.00 56.69 172 GLU A O 1
ATOM 1340 N N . GLU A 1 173 ? -6.247 2.454 27.002 1.00 53.81 173 GLU A N 1
ATOM 1341 C CA . GLU A 1 173 ? -6.130 3.193 28.257 1.00 53.81 173 GLU A CA 1
ATOM 1342 C C . GLU A 1 173 ? -4.648 3.311 28.614 1.00 53.81 173 GLU A C 1
ATOM 1344 O O . GLU A 1 173 ? -3.974 2.308 28.846 1.00 53.81 173 GLU A O 1
ATOM 1349 N N . ILE A 1 174 ? -4.136 4.543 28.646 1.00 53.75 174 ILE A N 1
ATOM 1350 C CA . ILE A 1 174 ? -2.797 4.821 29.171 1.00 53.75 174 ILE A CA 1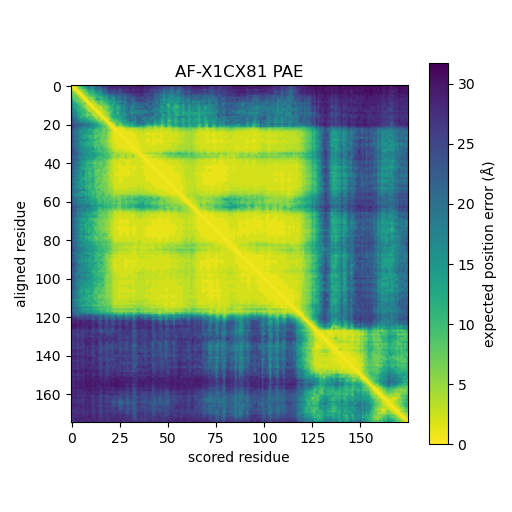
ATOM 1351 C C . ILE A 1 174 ? -2.953 5.070 30.677 1.00 53.75 174 ILE A C 1
ATOM 1353 O O . ILE A 1 174 ? -3.664 6.003 31.072 1.00 53.75 174 ILE A O 1
ATOM 1357 N N . ILE A 1 175 ? -2.336 4.198 31.485 1.00 46.44 175 ILE A N 1
ATOM 1358 C CA . ILE A 1 175 ? -2.225 4.305 32.953 1.00 46.44 175 ILE A CA 1
ATOM 1359 C C . ILE A 1 175 ? -1.112 5.293 33.306 1.00 46.44 175 ILE A C 1
ATOM 1361 O O . ILE A 1 175 ? -0.020 5.169 32.705 1.00 46.44 175 ILE A O 1
#